Protein AF-A0A936XUU9-F1 (afdb_monomer)

Structure (mmCIF, N/CA/C/O backbone):
data_AF-A0A936XUU9-F1
#
_entry.id   AF-A0A936XUU9-F1
#
loop_
_atom_site.group_PDB
_atom_site.id
_atom_site.type_symbol
_atom_site.label_atom_id
_atom_site.label_alt_id
_atom_site.label_comp_id
_atom_site.label_asym_id
_atom_site.label_entity_id
_atom_site.label_seq_id
_atom_site.pdbx_PDB_ins_code
_atom_site.Cartn_x
_atom_site.Cartn_y
_atom_site.Cartn_z
_atom_site.occupancy
_atom_site.B_iso_or_equiv
_atom_site.auth_seq_id
_atom_site.auth_comp_id
_atom_site.auth_asym_id
_atom_site.auth_atom_id
_atom_site.pdbx_PDB_model_num
ATOM 1 N N . MET A 1 1 ? 59.276 -13.080 73.845 1.00 36.09 1 MET A N 1
ATOM 2 C CA . MET A 1 1 ? 59.882 -13.183 72.503 1.00 36.09 1 MET A CA 1
ATOM 3 C C . MET A 1 1 ? 58.978 -14.062 71.669 1.00 36.09 1 MET A C 1
ATOM 5 O O . MET A 1 1 ? 58.598 -15.107 72.164 1.00 36.09 1 MET A O 1
ATOM 9 N N . GLU A 1 2 ? 58.576 -13.740 70.456 1.00 41.81 2 GLU A N 1
ATOM 10 C CA . GLU A 1 2 ? 58.609 -12.516 69.659 1.00 41.81 2 GLU A CA 1
ATOM 11 C C . GLU A 1 2 ? 57.753 -12.817 68.416 1.00 41.81 2 GLU A C 1
ATOM 13 O O . GLU A 1 2 ? 57.480 -13.979 68.113 1.00 41.81 2 GLU A O 1
ATOM 18 N N . LEU A 1 3 ? 57.283 -11.759 67.764 1.00 42.28 3 LEU A N 1
ATOM 19 C CA . LEU A 1 3 ? 56.475 -11.768 66.548 1.00 42.28 3 LEU A CA 1
ATOM 20 C C . LEU A 1 3 ? 57.153 -12.493 65.367 1.00 42.28 3 LEU A C 1
ATOM 22 O O . LEU A 1 3 ? 58.376 -12.573 65.303 1.00 42.28 3 LEU A O 1
ATOM 26 N N . GLY A 1 4 ? 56.359 -12.870 64.356 1.00 40.28 4 GLY A N 1
ATOM 27 C CA . GLY A 1 4 ? 56.885 -13.116 63.008 1.00 40.28 4 GLY A CA 1
ATOM 28 C C . GLY A 1 4 ? 55.842 -13.561 61.978 1.00 40.28 4 GLY A C 1
ATOM 29 O O . GLY A 1 4 ? 55.589 -14.748 61.830 1.00 40.28 4 GLY A O 1
ATOM 30 N N . GLU A 1 5 ? 55.250 -12.596 61.273 1.00 42.28 5 GLU A N 1
ATOM 31 C CA . GLU A 1 5 ? 54.365 -12.711 60.096 1.00 42.28 5 GLU A CA 1
ATOM 32 C C . GLU A 1 5 ? 55.004 -13.541 58.937 1.00 42.28 5 GLU A C 1
ATOM 34 O O . GLU A 1 5 ? 56.222 -13.634 58.852 1.00 42.28 5 GLU A O 1
ATOM 39 N N . THR A 1 6 ? 54.319 -14.140 57.946 1.00 43.53 6 THR A N 1
ATOM 40 C CA . THR A 1 6 ? 53.652 -13.456 56.811 1.00 43.53 6 THR A CA 1
ATOM 41 C C . THR A 1 6 ? 53.104 -14.449 55.749 1.00 43.53 6 THR A C 1
ATOM 43 O O . THR A 1 6 ? 53.802 -15.358 55.320 1.00 43.53 6 THR A O 1
ATOM 46 N N . LYS A 1 7 ? 51.873 -14.170 55.280 1.00 44.50 7 LYS A N 1
ATOM 47 C CA . LYS A 1 7 ? 51.388 -14.017 53.879 1.00 44.50 7 LYS A CA 1
ATOM 48 C C . LYS A 1 7 ? 51.713 -15.094 52.819 1.00 44.50 7 LYS A C 1
ATOM 50 O O . LYS A 1 7 ? 52.838 -15.180 52.345 1.00 44.50 7 LYS A O 1
ATOM 55 N N . SER A 1 8 ? 50.678 -15.693 52.217 1.00 44.50 8 SER A N 1
ATOM 56 C CA . SER A 1 8 ? 50.069 -15.191 50.959 1.00 44.50 8 SER A CA 1
ATOM 57 C C . SER A 1 8 ? 49.063 -16.192 50.362 1.00 44.50 8 SER A C 1
ATOM 59 O O . SER A 1 8 ? 49.413 -17.070 49.579 1.00 44.50 8 SER A O 1
ATOM 61 N N . ASP A 1 9 ? 47.784 -16.013 50.695 1.00 41.50 9 ASP A N 1
ATOM 62 C CA . ASP A 1 9 ? 46.672 -16.606 49.953 1.00 41.50 9 ASP A CA 1
ATOM 63 C C . ASP A 1 9 ? 46.551 -15.925 48.585 1.00 41.50 9 ASP A C 1
ATOM 65 O O . ASP A 1 9 ? 46.293 -14.722 48.474 1.00 41.50 9 ASP A O 1
ATOM 69 N N . ILE A 1 10 ? 46.766 -16.700 47.525 1.00 48.97 10 ILE A N 1
ATOM 70 C CA . ILE A 1 10 ? 46.590 -16.259 46.144 1.00 48.97 10 ILE A CA 1
ATOM 71 C C . ILE A 1 10 ? 45.083 -16.180 45.874 1.00 48.97 10 ILE A C 1
ATOM 73 O O . ILE A 1 10 ? 44.441 -17.171 45.530 1.00 48.97 10 ILE A O 1
ATOM 77 N N . HIS A 1 11 ? 44.507 -14.989 46.034 1.00 46.88 11 HIS A N 1
ATOM 78 C CA . HIS A 1 11 ? 43.170 -14.693 45.528 1.00 46.88 11 HIS A CA 1
ATOM 79 C C . HIS A 1 11 ? 43.212 -14.537 43.996 1.00 46.88 11 HIS A C 1
ATOM 81 O O . HIS A 1 11 ? 44.021 -13.756 43.486 1.00 46.88 11 HIS A O 1
ATOM 87 N N . PRO A 1 12 ? 42.340 -15.228 43.239 1.00 44.44 12 PRO A N 1
ATOM 88 C CA . PRO A 1 12 ? 42.235 -15.032 41.802 1.00 44.44 12 PRO A CA 1
ATOM 89 C C . PRO A 1 12 ? 41.705 -13.625 41.503 1.00 44.44 12 PRO A C 1
ATOM 91 O O . PRO A 1 12 ? 40.664 -13.202 42.005 1.00 44.44 12 PRO A O 1
ATOM 94 N N . ILE A 1 13 ? 42.438 -12.907 40.657 1.00 43.22 13 ILE A N 1
ATOM 95 C CA . ILE A 1 13 ? 42.049 -11.616 40.086 1.00 43.22 13 ILE A CA 1
ATOM 96 C C . ILE A 1 13 ? 40.815 -11.815 39.198 1.00 43.22 13 ILE A C 1
ATOM 98 O O . ILE A 1 13 ? 40.914 -12.238 38.048 1.00 43.22 13 ILE A O 1
ATOM 102 N N . TYR A 1 14 ? 39.639 -11.517 39.751 1.00 35.84 14 TYR A N 1
ATOM 103 C CA . TYR A 1 14 ? 38.404 -11.343 38.995 1.00 35.84 14 TYR A CA 1
ATOM 104 C C . TYR A 1 14 ? 38.413 -9.946 38.368 1.00 35.84 14 TYR A C 1
ATOM 106 O O . TYR A 1 14 ? 38.485 -8.938 39.073 1.00 35.84 14 TYR A O 1
ATOM 114 N N . TYR A 1 15 ? 38.357 -9.878 37.039 1.00 41.56 15 TYR A N 1
ATOM 115 C CA . TYR A 1 15 ? 38.165 -8.620 36.326 1.00 41.56 15 TYR A CA 1
ATOM 116 C C . TYR A 1 15 ? 36.709 -8.162 36.519 1.00 41.56 15 TYR A C 1
ATOM 118 O O . TYR A 1 15 ? 35.797 -8.667 35.864 1.00 41.56 15 TYR A O 1
ATOM 126 N N . ASP A 1 16 ? 36.481 -7.220 37.440 1.00 45.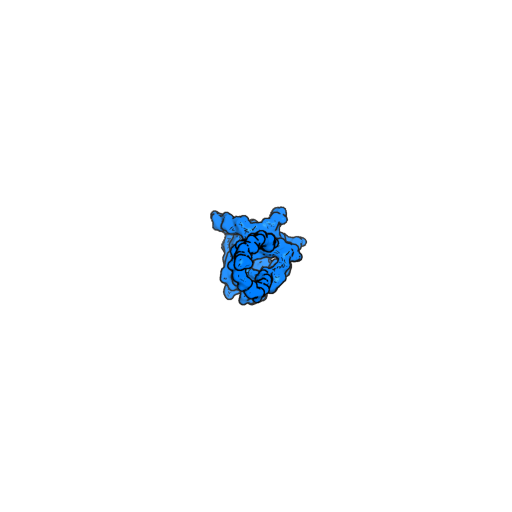28 16 ASP A N 1
ATOM 127 C CA . ASP A 1 16 ? 35.189 -6.549 37.636 1.00 45.28 16 ASP A CA 1
ATOM 128 C C . ASP A 1 16 ? 35.011 -5.526 36.497 1.00 45.28 16 ASP A C 1
ATOM 130 O O . ASP A 1 16 ? 35.353 -4.348 36.604 1.00 45.28 16 ASP A O 1
ATOM 134 N N . GLY A 1 17 ? 34.529 -6.011 35.348 1.00 47.50 17 GLY A N 1
ATOM 135 C CA . GLY A 1 17 ? 33.959 -5.143 34.320 1.00 47.50 17 GLY A CA 1
ATOM 136 C C . GLY A 1 17 ? 32.799 -4.328 34.912 1.00 47.50 17 GLY A C 1
ATOM 137 O O . GLY A 1 17 ? 32.177 -4.763 35.884 1.00 47.50 17 GLY A O 1
ATOM 138 N N . PRO A 1 18 ? 32.488 -3.139 34.370 1.00 42.03 18 PRO A N 1
ATOM 139 C CA . PRO A 1 18 ? 31.570 -2.208 35.016 1.00 42.03 18 PRO A CA 1
ATOM 140 C C . PRO A 1 18 ? 30.198 -2.847 35.272 1.00 42.03 18 PRO A C 1
ATOM 142 O O . PRO A 1 18 ? 29.471 -3.200 34.344 1.00 42.03 18 PRO A O 1
ATOM 145 N N . LYS A 1 19 ? 29.833 -2.951 36.557 1.00 49.31 19 LYS A N 1
ATOM 146 C CA . LYS A 1 19 ? 28.486 -3.289 37.024 1.00 49.31 19 LYS A CA 1
ATOM 147 C C . LYS A 1 19 ? 27.504 -2.200 36.585 1.00 49.31 19 LYS A C 1
ATOM 149 O O . LYS A 1 19 ? 27.342 -1.187 37.265 1.00 49.31 19 LYS A O 1
ATOM 154 N N . THR A 1 20 ? 26.791 -2.419 35.487 1.00 41.12 20 THR A N 1
ATOM 155 C CA . THR A 1 20 ? 25.579 -1.660 35.162 1.00 41.12 20 THR A CA 1
ATOM 156 C C . THR A 1 20 ? 24.349 -2.536 35.372 1.00 41.12 20 THR A C 1
ATOM 158 O O . THR A 1 20 ? 23.977 -3.352 34.542 1.00 41.12 20 THR A O 1
ATOM 161 N N . LYS A 1 21 ? 23.761 -2.341 36.557 1.00 41.91 21 LYS A N 1
ATOM 162 C CA . LYS A 1 21 ? 22.334 -2.415 36.904 1.00 41.91 21 LYS A CA 1
ATOM 163 C C . LYS A 1 21 ? 21.500 -3.454 36.144 1.00 41.91 21 LYS A C 1
ATOM 165 O O . LYS A 1 21 ? 21.124 -3.250 34.995 1.00 41.91 21 LYS A O 1
ATOM 170 N N . THR A 1 22 ? 21.096 -4.484 36.882 1.00 44.31 22 THR A N 1
ATOM 171 C CA . THR A 1 22 ? 19.889 -5.279 36.649 1.00 44.31 22 THR A CA 1
ATOM 172 C C . THR A 1 22 ? 18.760 -4.369 36.162 1.00 44.31 22 THR A C 1
ATOM 174 O O . THR A 1 22 ? 18.248 -3.549 36.921 1.00 44.31 22 THR A O 1
ATOM 177 N N . ALA A 1 23 ? 18.416 -4.475 34.882 1.00 41.41 23 ALA A N 1
ATOM 178 C CA . ALA A 1 23 ? 17.151 -3.986 34.371 1.00 41.41 23 ALA A CA 1
ATOM 179 C C . ALA A 1 23 ? 16.185 -5.164 34.445 1.00 41.41 23 ALA A C 1
ATOM 181 O O . ALA A 1 23 ? 16.384 -6.190 33.790 1.00 41.41 23 ALA A O 1
ATOM 182 N N . ASP A 1 24 ? 15.176 -5.020 35.295 1.00 40.91 24 ASP A N 1
ATOM 183 C CA . ASP A 1 24 ? 14.001 -5.869 35.342 1.00 40.91 24 ASP A CA 1
ATOM 184 C C . ASP A 1 24 ? 13.515 -6.238 33.937 1.00 40.91 24 ASP A C 1
ATOM 186 O O . ASP A 1 24 ? 13.469 -5.407 33.023 1.00 40.91 24 ASP A O 1
ATOM 190 N N . LYS A 1 25 ? 13.102 -7.500 33.785 1.00 48.75 25 LYS A N 1
ATOM 191 C CA . LYS A 1 25 ? 12.310 -7.969 32.650 1.00 48.75 25 LYS A CA 1
ATOM 192 C C . LYS A 1 25 ? 11.171 -6.983 32.380 1.00 48.75 25 LYS A C 1
ATOM 194 O O . LYS A 1 25 ? 10.131 -7.019 33.030 1.00 48.75 25 LYS A O 1
ATOM 199 N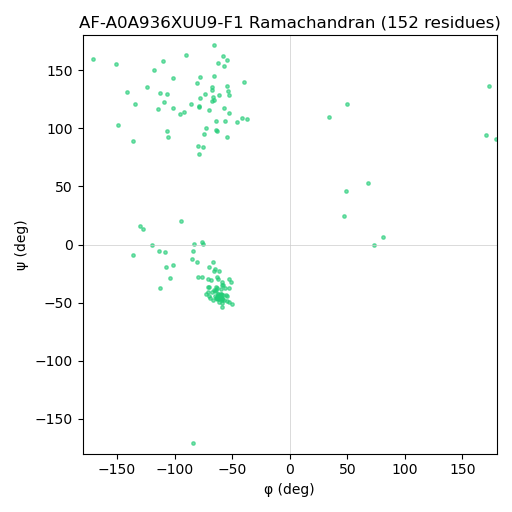 N . LYS A 1 26 ? 11.313 -6.198 31.320 1.00 40.22 26 LYS A N 1
ATOM 200 C CA . LYS A 1 26 ? 10.188 -5.896 30.447 1.00 40.22 26 LYS A CA 1
ATOM 201 C C . LYS A 1 26 ? 10.438 -6.718 29.201 1.00 40.22 26 LYS A C 1
ATOM 203 O O . LYS A 1 26 ? 11.178 -6.303 28.314 1.00 40.22 26 LYS A O 1
ATOM 208 N N . GLU A 1 27 ? 9.867 -7.920 29.184 1.00 43.53 27 GLU A N 1
ATOM 209 C CA . GLU A 1 27 ? 9.572 -8.614 27.938 1.00 43.53 27 GLU A CA 1
ATOM 210 C C . GLU A 1 27 ? 8.737 -7.620 27.132 1.00 43.53 27 GLU A C 1
ATOM 212 O O . GLU A 1 27 ? 7.550 -7.401 27.377 1.00 43.53 27 GLU A O 1
ATOM 217 N N . THR A 1 28 ? 9.422 -6.842 26.299 1.00 44.53 28 THR A N 1
ATOM 218 C CA . THR A 1 28 ? 8.787 -5.910 25.391 1.00 44.53 28 THR A CA 1
ATOM 219 C C . THR A 1 28 ? 8.005 -6.821 24.483 1.00 44.53 28 THR A C 1
ATOM 221 O O . THR A 1 28 ? 8.611 -7.551 23.704 1.00 44.53 28 THR A O 1
ATOM 224 N N . ALA A 1 29 ? 6.679 -6.855 24.654 1.00 47.72 29 ALA A N 1
ATOM 225 C CA . ALA A 1 29 ? 5.784 -7.516 23.721 1.00 47.72 29 ALA A CA 1
ATOM 226 C C . ALA A 1 29 ? 6.304 -7.168 22.329 1.00 47.72 29 ALA A C 1
ATOM 228 O O . ALA A 1 29 ? 6.306 -5.986 21.969 1.00 47.72 29 ALA A O 1
ATOM 229 N N . SER A 1 30 ? 6.879 -8.151 21.628 1.00 55.84 30 SER A N 1
ATOM 230 C CA . SER A 1 30 ? 7.502 -7.918 20.332 1.00 55.84 30 SER A CA 1
ATOM 231 C C . SER A 1 30 ? 6.442 -7.209 19.507 1.00 55.84 30 SER A C 1
ATOM 233 O O . SER A 1 30 ? 5.368 -7.786 19.310 1.00 55.84 30 SER A O 1
ATOM 235 N N . LYS A 1 31 ? 6.656 -5.933 19.156 1.00 68.62 31 LYS A N 1
ATOM 236 C CA . LYS A 1 31 ? 5.637 -5.146 18.454 1.00 68.62 31 LYS A CA 1
ATOM 237 C C . LYS A 1 31 ? 5.283 -5.922 17.191 1.00 68.62 31 LYS A C 1
ATOM 239 O O . LYS A 1 31 ? 6.094 -5.996 16.272 1.00 68.62 31 LYS A O 1
ATOM 244 N N 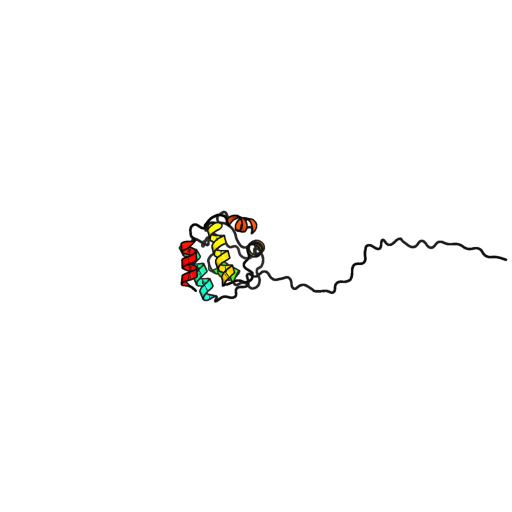. ARG A 1 32 ? 4.106 -6.550 17.187 1.00 85.25 32 ARG A N 1
ATOM 245 C CA . ARG A 1 32 ? 3.615 -7.314 16.043 1.00 85.25 32 ARG A CA 1
ATOM 246 C C . ARG A 1 32 ? 3.484 -6.342 14.882 1.00 85.25 32 ARG A C 1
ATOM 248 O O . ARG A 1 32 ? 2.918 -5.258 15.047 1.00 85.25 32 ARG A O 1
ATOM 255 N N . LEU A 1 33 ? 4.059 -6.696 13.738 1.00 91.75 33 LEU A N 1
ATOM 256 C CA . LEU A 1 33 ? 4.002 -5.844 12.561 1.00 91.75 33 LEU A CA 1
ATOM 257 C C . LEU A 1 33 ? 2.549 -5.790 12.082 1.00 91.75 33 LEU A C 1
ATOM 259 O O . LEU A 1 33 ? 1.936 -6.816 11.819 1.00 91.75 33 LEU A O 1
ATOM 263 N N . SER A 1 34 ? 1.986 -4.596 11.979 1.00 94.25 34 SER A N 1
ATOM 264 C CA . SER A 1 34 ? 0.674 -4.363 11.380 1.00 94.25 34 SER A CA 1
ATOM 265 C C . SER A 1 34 ? 0.650 -2.963 10.792 1.00 94.25 34 SER A C 1
ATOM 267 O O . SER A 1 34 ? 1.398 -2.086 11.234 1.00 94.25 34 SER A O 1
ATOM 269 N N . PHE A 1 35 ? -0.213 -2.739 9.805 1.00 94.75 35 PHE A N 1
ATOM 270 C CA . PHE A 1 35 ? -0.379 -1.407 9.225 1.00 94.75 35 PHE A CA 1
ATOM 271 C C . PHE A 1 35 ? -1.359 -0.531 10.011 1.00 94.75 35 PHE A C 1
ATOM 273 O O . PHE A 1 35 ? -1.364 0.680 9.819 1.00 94.75 35 PHE A O 1
ATOM 280 N N . GLY A 1 36 ? -2.123 -1.109 10.945 1.00 93.88 36 GLY A N 1
ATOM 281 C CA . GLY A 1 36 ? -2.981 -0.354 11.861 1.00 93.88 36 GLY A CA 1
ATOM 282 C C . GLY A 1 36 ? -4.154 0.325 11.158 1.00 93.88 36 GLY A C 1
ATOM 283 O O . GLY A 1 36 ? -4.313 1.531 11.281 1.00 93.88 36 GLY A O 1
ATOM 284 N N . PHE A 1 37 ? -4.943 -0.428 10.386 1.00 94.75 37 PHE A N 1
ATOM 285 C CA . PHE A 1 37 ? -6.117 0.114 9.700 1.00 94.75 37 PHE A CA 1
ATOM 286 C C . PHE A 1 37 ? -7.199 0.572 10.693 1.00 94.75 37 PHE A C 1
ATOM 288 O O . PHE A 1 37 ? -7.683 -0.233 11.492 1.00 94.75 37 PHE A O 1
ATOM 295 N N . THR A 1 38 ? -7.620 1.832 10.592 1.00 92.12 38 THR A N 1
ATOM 296 C CA . THR A 1 38 ? -8.637 2.467 11.455 1.00 92.12 38 THR A CA 1
ATOM 297 C C . THR A 1 38 ? -9.923 2.837 10.706 1.00 92.12 38 THR A C 1
ATOM 299 O O . THR A 1 38 ? -10.909 3.255 11.312 1.00 92.12 38 THR A O 1
ATOM 302 N N . GLY A 1 39 ? -9.947 2.656 9.381 1.00 88.75 39 GLY A N 1
ATOM 303 C CA . GLY A 1 39 ? -11.067 3.026 8.518 1.00 88.75 39 GLY A CA 1
ATOM 304 C C . GLY A 1 39 ? -12.208 2.002 8.417 1.00 88.75 39 GLY A C 1
ATOM 305 O O . GLY A 1 39 ? -12.271 0.979 9.099 1.00 88.75 39 GLY A O 1
ATOM 306 N N . LYS A 1 40 ? -13.131 2.253 7.476 1.00 91.81 40 LYS A N 1
ATOM 307 C CA . LYS A 1 40 ? -14.208 1.312 7.113 1.00 91.81 40 LYS A CA 1
ATOM 308 C C . LYS A 1 40 ? -13.710 0.314 6.065 1.00 91.81 40 LYS A C 1
ATOM 310 O O . LYS A 1 40 ? -13.367 0.721 4.957 1.00 91.81 40 LYS A O 1
ATOM 315 N N . GLN A 1 41 ? -13.752 -0.990 6.357 1.00 92.19 41 GLN A N 1
ATOM 316 C CA . GLN A 1 41 ? -13.246 -2.026 5.436 1.00 92.19 41 GLN A CA 1
ATOM 317 C C . GLN A 1 41 ? -13.899 -1.979 4.048 1.00 92.19 41 GLN A C 1
ATOM 319 O O . GLN A 1 41 ? -13.216 -2.172 3.049 1.00 92.19 41 GLN A O 1
ATOM 324 N N . VAL A 1 42 ? -15.202 -1.680 3.971 1.00 92.44 42 VAL A N 1
ATOM 325 C CA . VAL A 1 42 ? -15.920 -1.543 2.690 1.00 92.44 42 VAL A CA 1
ATOM 326 C C . VAL A 1 42 ? -15.297 -0.442 1.826 1.00 92.44 42 VAL A C 1
ATOM 328 O O . VAL A 1 42 ? -15.068 -0.668 0.643 1.00 92.44 42 VAL A O 1
ATOM 331 N N . LYS A 1 43 ? -14.938 0.708 2.421 1.00 91.56 43 LYS A N 1
ATOM 332 C CA . LYS A 1 43 ? -14.260 1.796 1.700 1.00 91.56 43 LYS A CA 1
ATOM 333 C C . LYS A 1 43 ? -12.889 1.343 1.191 1.00 91.56 43 LYS A C 1
ATOM 335 O O . LYS A 1 43 ? -12.594 1.545 0.018 1.00 91.56 43 LYS A O 1
ATOM 340 N N . LEU A 1 44 ? -12.090 0.671 2.029 1.00 93.50 44 LEU A N 1
ATOM 341 C CA . LEU A 1 44 ? -10.776 0.157 1.621 1.00 93.50 44 LEU A CA 1
ATOM 342 C C . LEU A 1 44 ? -10.890 -0.815 0.440 1.00 93.50 44 LEU A C 1
ATOM 344 O O . LEU A 1 44 ? -10.165 -0.666 -0.537 1.00 93.50 44 LEU A O 1
ATOM 348 N N . LYS A 1 45 ? -11.826 -1.772 0.500 1.00 94.69 45 LYS A N 1
ATOM 349 C CA . LYS A 1 45 ? -12.068 -2.727 -0.592 1.00 94.69 45 LYS A CA 1
ATOM 350 C C . LYS A 1 45 ? -12.386 -2.007 -1.903 1.00 94.69 45 LYS A C 1
ATOM 352 O O . LYS A 1 45 ? -11.772 -2.304 -2.923 1.00 94.69 45 LYS A O 1
ATOM 357 N N . THR A 1 46 ? -13.288 -1.027 -1.868 1.00 94.62 46 THR A N 1
ATOM 358 C CA . THR A 1 46 ? -13.640 -0.235 -3.055 1.00 94.62 46 THR A CA 1
ATOM 359 C C . THR A 1 46 ? -12.442 0.542 -3.598 1.00 94.62 46 THR A C 1
ATOM 361 O O . THR A 1 46 ? -12.209 0.507 -4.805 1.00 94.62 46 THR A O 1
ATOM 364 N N . ILE A 1 47 ? -11.650 1.190 -2.733 1.00 94.62 47 ILE A N 1
ATOM 365 C CA . ILE A 1 47 ? -10.436 1.919 -3.136 1.00 94.62 47 ILE A CA 1
ATOM 366 C C . ILE A 1 47 ? -9.454 0.974 -3.834 1.00 94.62 47 ILE A C 1
ATOM 368 O O . ILE A 1 47 ? -9.046 1.252 -4.958 1.00 94.62 47 ILE A O 1
ATOM 372 N N . ILE A 1 48 ? -9.100 -0.152 -3.204 1.00 95.25 48 ILE A N 1
ATOM 373 C CA . ILE A 1 48 ? -8.098 -1.081 -3.746 1.00 95.25 48 ILE A CA 1
ATOM 374 C C . ILE A 1 48 ? -8.555 -1.679 -5.079 1.00 95.25 48 ILE A C 1
ATOM 376 O O . ILE A 1 48 ? -7.780 -1.671 -6.034 1.00 95.25 48 ILE A O 1
ATOM 380 N N . ASN A 1 49 ? -9.811 -2.118 -5.186 1.00 94.81 49 ASN A N 1
ATOM 381 C CA . ASN A 1 49 ? -10.349 -2.647 -6.442 1.00 94.81 49 ASN A CA 1
ATOM 382 C C . ASN A 1 49 ? -10.355 -1.582 -7.549 1.00 94.81 49 ASN A C 1
ATOM 384 O O . ASN A 1 49 ? -9.933 -1.840 -8.676 1.00 94.81 49 ASN A O 1
ATOM 388 N N . THR A 1 50 ? -10.758 -0.352 -7.224 1.00 94.25 50 THR A N 1
ATOM 389 C CA . THR A 1 50 ? -10.755 0.746 -8.200 1.00 94.25 50 THR A CA 1
ATOM 390 C C . THR A 1 50 ? -9.330 1.082 -8.646 1.00 94.25 50 THR A C 1
ATOM 392 O O . THR A 1 50 ? -9.098 1.278 -9.835 1.00 94.25 50 THR A O 1
ATOM 395 N N . LEU A 1 51 ? -8.351 1.078 -7.736 1.00 94.62 51 LEU A N 1
ATOM 396 C CA . LEU A 1 51 ? -6.942 1.287 -8.080 1.00 94.62 51 LEU A CA 1
ATOM 397 C C . LEU A 1 51 ? -6.382 0.169 -8.973 1.00 94.62 51 LEU A C 1
ATOM 399 O O . LEU A 1 51 ? -5.642 0.468 -9.907 1.00 94.62 51 LEU A O 1
ATOM 403 N N . CYS A 1 52 ? -6.748 -1.096 -8.741 1.00 94.38 52 CYS A N 1
ATOM 404 C CA . CYS A 1 52 ? -6.347 -2.193 -9.630 1.00 94.38 52 CYS A CA 1
ATOM 405 C C . CYS A 1 52 ? -6.863 -1.956 -11.056 1.00 94.38 52 CYS A C 1
ATOM 407 O O . CYS A 1 52 ? -6.081 -1.994 -11.994 1.00 94.38 52 CYS A O 1
ATOM 409 N N . THR A 1 53 ? -8.133 -1.566 -11.203 1.00 92.44 53 THR A N 1
ATOM 410 C CA . THR A 1 53 ? -8.754 -1.353 -12.527 1.00 92.44 53 THR A CA 1
ATOM 411 C C . THR A 1 53 ? -8.354 -0.062 -13.250 1.00 92.44 53 THR A C 1
ATOM 413 O O . THR A 1 53 ? -8.459 0.004 -14.472 1.00 92.44 53 THR A O 1
ATOM 416 N N . LYS A 1 54 ? -7.990 1.007 -12.526 1.00 92.12 54 LYS A N 1
ATOM 417 C CA . LYS A 1 54 ? -7.763 2.345 -13.111 1.00 92.12 54 LYS A CA 1
ATOM 418 C C . LYS A 1 54 ? -6.298 2.722 -13.260 1.00 92.12 54 LYS A C 1
ATOM 420 O O . LYS A 1 54 ? -5.990 3.538 -14.118 1.00 92.12 54 LYS A O 1
ATOM 425 N N . VAL A 1 55 ? -5.426 2.200 -12.400 1.00 90.38 55 VAL A N 1
ATOM 426 C CA . VAL A 1 55 ? -4.004 2.582 -12.368 1.00 90.38 55 VAL A CA 1
ATOM 427 C C . VAL A 1 55 ? -3.069 1.374 -12.381 1.00 90.38 55 VAL A C 1
ATOM 429 O O . VAL A 1 55 ? -1.896 1.521 -12.028 1.00 90.38 55 VAL A O 1
ATOM 432 N N . ASP A 1 56 ? -3.594 0.199 -12.744 1.00 92.81 56 ASP A N 1
ATOM 433 C CA . ASP A 1 56 ? -2.871 -1.073 -12.819 1.00 92.81 56 ASP A CA 1
ATOM 434 C C . ASP A 1 56 ? -2.056 -1.341 -11.543 1.00 92.81 56 ASP A C 1
ATOM 436 O O . ASP A 1 56 ? -0.862 -1.642 -11.579 1.00 92.81 56 ASP A O 1
ATOM 440 N N . LEU A 1 57 ? -2.675 -1.133 -10.371 1.00 93.88 57 LEU A N 1
ATOM 441 C CA . LEU A 1 57 ? -1.971 -1.186 -9.083 1.00 93.88 57 LEU A CA 1
ATOM 442 C C . LEU A 1 57 ? -1.223 -2.512 -8.898 1.00 93.88 57 LEU A C 1
ATOM 444 O O . LEU A 1 57 ? -0.047 -2.513 -8.518 1.00 93.88 57 LEU A O 1
ATOM 448 N N . LEU A 1 58 ? -1.915 -3.621 -9.157 1.00 95.62 58 LEU A N 1
ATOM 449 C CA . LEU A 1 58 ? -1.445 -4.975 -8.909 1.00 95.62 58 LEU A CA 1
ATOM 450 C C . LEU A 1 58 ? -1.339 -5.771 -10.195 1.00 95.62 58 LEU A C 1
ATOM 452 O O . LEU A 1 58 ? -2.132 -5.627 -11.119 1.00 95.62 58 LEU A O 1
ATOM 456 N N . LYS A 1 59 ? -0.394 -6.701 -10.181 1.00 93.38 59 LYS A N 1
ATOM 457 C CA . LYS A 1 59 ? -0.326 -7.780 -11.143 1.00 93.38 59 LYS A CA 1
ATOM 458 C C . LYS A 1 59 ? -1.326 -8.862 -10.727 1.00 93.38 59 LYS A C 1
ATOM 460 O O . LYS A 1 59 ? -0.979 -9.782 -9.984 1.00 93.38 59 LYS A O 1
ATOM 465 N N . GLU A 1 60 ? -2.584 -8.696 -11.133 1.00 89.69 60 GLU A N 1
ATOM 466 C CA . GLU A 1 60 ? -3.722 -9.491 -10.641 1.00 89.69 60 GLU A CA 1
ATOM 467 C C . GLU A 1 60 ? -3.607 -10.996 -10.942 1.00 89.69 60 GLU A C 1
ATOM 469 O O . GLU A 1 60 ? -4.141 -11.803 -10.185 1.00 89.69 60 GLU A O 1
ATOM 474 N N . ASP A 1 61 ? -2.831 -11.399 -11.957 1.00 89.81 61 ASP A N 1
ATOM 475 C CA . ASP A 1 61 ? -2.511 -12.809 -12.233 1.00 89.81 61 ASP A CA 1
ATOM 476 C C . ASP A 1 61 ? -1.657 -13.471 -11.139 1.00 89.81 61 ASP A C 1
ATOM 478 O O . ASP A 1 61 ? -1.669 -14.694 -11.005 1.00 89.81 61 ASP A O 1
ATOM 482 N N . LYS A 1 62 ? -0.912 -12.685 -10.350 1.00 91.00 62 LYS A N 1
ATOM 483 C CA . LYS A 1 62 ? -0.038 -13.189 -9.273 1.00 91.00 62 LYS A CA 1
ATOM 484 C C . LYS A 1 62 ? -0.501 -12.800 -7.882 1.00 91.00 62 LYS A C 1
ATOM 486 O O . LYS A 1 62 ? -0.325 -13.566 -6.940 1.00 91.00 62 LYS A O 1
ATOM 491 N N . SER A 1 63 ? -1.030 -11.593 -7.739 1.00 92.19 63 SER A N 1
ATOM 492 C CA . SER A 1 63 ? -1.473 -11.045 -6.464 1.00 92.19 63 SER A CA 1
ATOM 493 C C . SER A 1 63 ? -2.823 -10.356 -6.651 1.00 92.19 63 SER A C 1
ATOM 495 O O . SER A 1 63 ? -2.843 -9.158 -6.947 1.00 92.19 63 SER A O 1
ATOM 497 N N . PRO A 1 64 ? -3.942 -11.090 -6.507 1.00 93.69 64 PRO A N 1
ATOM 498 C CA . PRO A 1 64 ? -5.275 -10.507 -6.590 1.00 93.69 64 PRO A CA 1
ATOM 499 C C . PRO A 1 64 ? -5.508 -9.471 -5.483 1.00 93.69 64 PRO A C 1
ATOM 501 O O . PRO A 1 64 ? -4.888 -9.524 -4.414 1.00 93.69 64 PRO A O 1
ATOM 504 N N . ALA A 1 65 ? -6.444 -8.550 -5.724 1.00 94.31 65 ALA A N 1
ATOM 505 C CA . ALA A 1 65 ? -6.774 -7.456 -4.810 1.00 94.31 65 ALA A CA 1
ATOM 506 C C . ALA A 1 65 ? -7.092 -7.926 -3.378 1.00 94.31 65 ALA A C 1
ATOM 508 O O . ALA A 1 65 ? -6.663 -7.287 -2.413 1.00 94.31 65 ALA A O 1
ATOM 509 N N . ASP A 1 66 ? -7.768 -9.070 -3.224 1.00 94.00 66 ASP A N 1
ATOM 510 C CA . ASP A 1 66 ? -8.091 -9.652 -1.917 1.00 94.00 66 ASP A CA 1
ATOM 511 C C . ASP A 1 66 ? -6.853 -9.949 -1.060 1.00 94.00 66 ASP A C 1
ATOM 513 O O . ASP A 1 66 ? -6.901 -9.743 0.153 1.00 94.00 66 ASP A O 1
ATOM 517 N N . LEU A 1 67 ? -5.723 -10.352 -1.658 1.00 94.94 67 LEU A N 1
ATOM 518 C CA . LEU A 1 67 ? -4.481 -10.578 -0.907 1.00 94.94 67 LEU A CA 1
ATOM 519 C C . LEU A 1 67 ? -3.914 -9.273 -0.351 1.00 94.94 67 LEU A C 1
ATOM 521 O O . LEU A 1 67 ? -3.466 -9.234 0.797 1.00 94.94 67 LEU A O 1
ATOM 525 N N . LEU A 1 68 ? -3.950 -8.194 -1.141 1.00 95.75 68 LEU A N 1
ATOM 526 C CA . LEU A 1 68 ? -3.517 -6.882 -0.666 1.00 95.75 68 LEU A CA 1
ATOM 527 C C . LEU A 1 68 ? -4.445 -6.383 0.446 1.00 95.75 68 LEU A C 1
ATOM 529 O O . LEU A 1 68 ? -3.967 -5.916 1.476 1.00 95.75 68 LEU A O 1
ATOM 533 N N . ILE A 1 69 ? -5.760 -6.518 0.272 1.00 95.81 69 ILE A N 1
ATOM 534 C CA . ILE A 1 69 ? -6.745 -6.147 1.294 1.00 95.81 69 ILE A CA 1
ATOM 535 C C . ILE A 1 69 ? -6.503 -6.945 2.581 1.00 95.81 69 ILE A C 1
ATOM 537 O O . ILE A 1 69 ? -6.464 -6.360 3.662 1.00 95.81 69 ILE A O 1
ATOM 541 N N . GLN A 1 70 ? -6.289 -8.259 2.484 1.00 95.75 70 GLN A N 1
ATOM 542 C CA . GLN A 1 70 ? -5.984 -9.116 3.629 1.00 95.75 70 GLN A CA 1
ATOM 543 C C . GLN A 1 70 ? -4.709 -8.667 4.350 1.00 95.75 70 GLN A C 1
ATOM 545 O O . GLN A 1 70 ? -4.697 -8.584 5.578 1.00 95.75 70 GLN A O 1
ATOM 550 N N . LEU A 1 71 ? -3.645 -8.362 3.603 1.00 95.88 71 LEU A N 1
ATOM 551 C CA . LEU A 1 71 ? -2.383 -7.887 4.161 1.00 95.88 71 LEU A CA 1
ATOM 552 C C . LEU A 1 71 ? -2.557 -6.538 4.877 1.00 95.88 71 LEU A C 1
ATOM 554 O O . LEU A 1 71 ? -2.090 -6.379 6.004 1.00 95.88 71 LEU A O 1
ATOM 558 N N . LEU A 1 72 ? -3.260 -5.588 4.253 1.00 95.25 72 LEU A N 1
ATOM 559 C CA . LEU A 1 72 ? -3.529 -4.262 4.816 1.00 95.25 72 LEU A CA 1
ATOM 560 C C . LEU A 1 72 ? -4.379 -4.328 6.094 1.00 95.25 72 LEU A C 1
ATOM 562 O O . LEU A 1 72 ? -4.138 -3.576 7.035 1.00 95.25 72 LEU A O 1
ATOM 566 N N . LEU A 1 73 ? -5.345 -5.247 6.151 1.00 95.31 73 LEU A N 1
ATOM 567 C CA . LEU A 1 73 ? -6.218 -5.451 7.311 1.00 95.31 73 LEU A CA 1
ATOM 568 C C . LEU A 1 73 ? -5.610 -6.358 8.393 1.00 95.31 73 LEU A C 1
ATOM 570 O O . LEU A 1 73 ? -6.220 -6.535 9.452 1.00 95.31 73 LEU A O 1
ATOM 574 N N . SER A 1 74 ? -4.440 -6.954 8.150 1.00 94.75 74 SER A N 1
ATOM 575 C CA . SER A 1 74 ? -3.847 -7.897 9.093 1.00 94.75 74 SER A CA 1
ATOM 576 C C . SER A 1 74 ? -3.408 -7.206 10.385 1.00 94.75 74 SER A C 1
ATOM 578 O O . SER A 1 74 ? -2.706 -6.192 10.379 1.00 94.75 74 SER A O 1
ATOM 580 N N . LYS A 1 75 ? -3.781 -7.811 11.518 1.00 91.69 75 LYS A N 1
ATOM 581 C CA . LYS A 1 75 ? -3.317 -7.412 12.856 1.00 91.69 75 LYS A CA 1
ATOM 582 C C . LYS A 1 75 ? -1.923 -7.953 13.184 1.00 91.69 75 LYS A C 1
ATOM 584 O O . LYS A 1 75 ? -1.317 -7.503 14.151 1.00 91.69 75 LYS A O 1
ATOM 589 N N . ASP A 1 76 ? -1.451 -8.930 12.412 1.00 92.12 76 ASP A N 1
ATOM 590 C CA . ASP A 1 76 ? -0.167 -9.595 12.617 1.00 92.12 76 ASP A CA 1
ATOM 591 C C . ASP A 1 76 ? 0.401 -10.042 11.264 1.00 92.12 76 ASP A C 1
ATOM 593 O O . ASP A 1 76 ? -0.084 -10.979 10.622 1.00 92.12 76 ASP A O 1
ATOM 597 N N . ILE A 1 77 ? 1.380 -9.294 10.772 1.00 94.00 77 ILE A N 1
ATOM 598 C CA . ILE A 1 77 ? 2.025 -9.509 9.483 1.00 94.00 77 ILE A CA 1
ATOM 599 C C . ILE A 1 77 ? 3.287 -10.321 9.729 1.00 94.00 77 ILE A C 1
ATOM 601 O O . ILE A 1 77 ? 4.260 -9.833 10.299 1.00 94.00 77 ILE A O 1
ATOM 605 N N . THR A 1 78 ? 3.283 -11.557 9.238 1.00 94.25 78 THR A N 1
ATOM 606 C CA . THR A 1 78 ? 4.498 -12.364 9.134 1.00 94.25 78 THR A CA 1
ATOM 607 C C . THR A 1 78 ? 5.285 -11.915 7.899 1.00 94.25 78 THR A C 1
ATOM 609 O O . THR A 1 78 ? 4.750 -12.036 6.790 1.00 94.25 78 THR A O 1
ATOM 612 N N . PRO A 1 79 ? 6.527 -11.418 8.049 1.00 93.38 79 PRO A N 1
ATOM 613 C CA .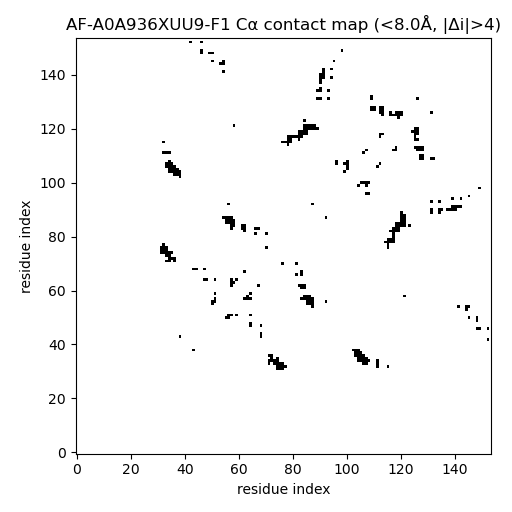 PRO A 1 79 ? 7.329 -10.985 6.914 1.00 93.38 79 PRO A CA 1
ATOM 614 C C . PRO A 1 79 ? 7.462 -12.075 5.846 1.00 93.38 79 PRO A C 1
ATOM 616 O O . PRO A 1 79 ? 7.718 -13.235 6.164 1.00 93.38 79 PRO A O 1
ATOM 619 N N . GLY A 1 80 ? 7.226 -11.718 4.583 1.00 91.62 80 GLY A N 1
ATOM 620 C CA . GLY A 1 80 ? 7.374 -12.617 3.432 1.00 91.62 80 GLY A CA 1
ATOM 621 C C . GLY A 1 80 ? 6.294 -13.696 3.282 1.00 91.62 80 GLY A C 1
ATOM 622 O O . GLY A 1 80 ? 6.337 -14.458 2.320 1.00 91.62 80 GLY A O 1
ATOM 623 N N . LYS A 1 81 ? 5.305 -13.771 4.185 1.00 93.06 81 LYS A N 1
ATOM 624 C CA . LYS A 1 81 ? 4.220 -14.768 4.101 1.00 93.06 81 LYS A CA 1
ATOM 625 C C . LYS A 1 81 ? 3.240 -14.491 2.961 1.00 93.06 81 LYS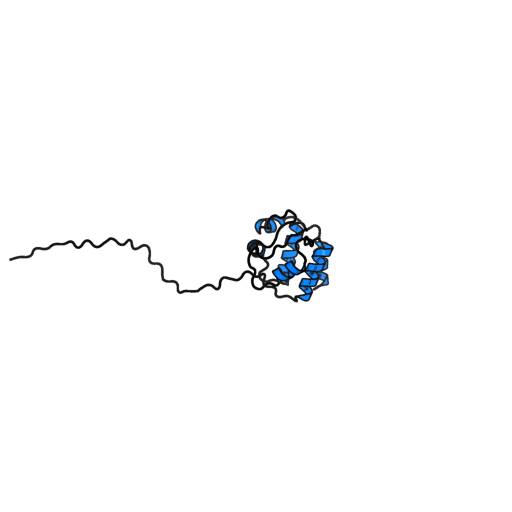 A C 1
ATOM 627 O O . LYS A 1 81 ? 2.722 -15.428 2.363 1.00 93.06 81 LYS A O 1
ATOM 632 N N . ILE A 1 82 ? 2.950 -13.218 2.698 1.00 93.75 82 ILE A N 1
ATOM 633 C CA . ILE A 1 82 ? 2.082 -12.781 1.599 1.00 93.75 82 ILE A CA 1
ATOM 634 C C . ILE A 1 82 ? 2.959 -12.037 0.598 1.00 93.75 82 ILE A C 1
ATOM 636 O O . ILE A 1 82 ? 3.700 -11.142 0.988 1.00 93.75 82 ILE A O 1
ATOM 640 N N . ALA A 1 83 ? 2.866 -12.390 -0.683 1.00 94.69 83 ALA A N 1
ATOM 641 C CA . ALA A 1 83 ? 3.576 -11.704 -1.756 1.00 94.69 83 ALA A CA 1
ATOM 642 C C . ALA A 1 83 ? 2.593 -10.897 -2.615 1.00 94.69 83 ALA A C 1
ATOM 644 O O . ALA A 1 83 ? 1.644 -11.437 -3.178 1.00 94.69 83 ALA A O 1
ATOM 645 N N . ILE A 1 84 ? 2.843 -9.596 -2.716 1.00 96.38 84 ILE A N 1
ATOM 646 C CA . ILE A 1 84 ? 2.089 -8.614 -3.488 1.00 96.38 84 ILE A CA 1
ATOM 647 C C . ILE A 1 84 ? 2.995 -8.096 -4.600 1.00 96.38 84 ILE A C 1
ATOM 649 O O . ILE A 1 84 ? 4.018 -7.460 -4.338 1.00 96.38 84 ILE A O 1
ATOM 653 N N . TYR A 1 85 ? 2.611 -8.356 -5.845 1.00 95.50 85 TYR A N 1
ATOM 654 C CA . TYR A 1 85 ? 3.327 -7.911 -7.031 1.00 95.50 85 TYR A CA 1
ATOM 655 C C . TYR A 1 85 ? 2.614 -6.696 -7.614 1.00 95.50 85 TYR A C 1
ATOM 657 O O . TYR A 1 85 ? 1.463 -6.772 -8.035 1.00 95.50 85 TYR A O 1
ATOM 665 N N . LEU A 1 86 ? 3.302 -5.562 -7.636 1.00 94.62 86 LEU A N 1
ATOM 666 C CA . LEU A 1 86 ? 2.777 -4.345 -8.241 1.00 94.62 86 LEU A CA 1
ATOM 667 C C . LEU A 1 86 ? 2.896 -4.410 -9.762 1.00 94.62 86 LEU A C 1
ATOM 669 O O . LEU A 1 86 ? 3.911 -4.893 -10.265 1.00 94.62 86 LEU A O 1
ATOM 673 N N . ASP A 1 87 ? 1.923 -3.848 -10.479 1.00 94.69 87 ASP A N 1
ATOM 674 C CA . ASP A 1 87 ? 2.056 -3.588 -11.923 1.00 94.69 87 ASP A CA 1
ATOM 675 C C . ASP A 1 87 ? 2.196 -2.092 -12.264 1.00 94.69 87 ASP A C 1
ATOM 677 O O . ASP A 1 87 ? 2.548 -1.729 -13.391 1.00 94.69 87 ASP A O 1
ATOM 681 N N . CYS A 1 88 ? 2.057 -1.223 -11.259 1.00 90.75 88 CYS A N 1
ATOM 682 C CA . CYS A 1 88 ? 2.208 0.220 -11.395 1.00 90.75 88 CYS A CA 1
ATOM 683 C C . CYS A 1 88 ? 3.652 0.711 -11.166 1.00 90.75 88 CYS A C 1
ATOM 685 O O . CYS A 1 88 ? 4.506 0.038 -10.579 1.00 90.75 88 CYS A O 1
ATOM 687 N N . ASP A 1 89 ? 3.926 1.939 -11.617 1.00 86.50 89 ASP A N 1
ATOM 688 C CA . ASP A 1 89 ? 5.193 2.625 -11.358 1.00 86.50 89 ASP A CA 1
ATOM 689 C C . ASP A 1 89 ? 5.372 2.938 -9.859 1.00 86.50 89 ASP A C 1
ATOM 691 O O . ASP A 1 89 ? 4.438 3.372 -9.181 1.00 86.50 89 ASP A O 1
ATOM 695 N N . ASN A 1 90 ? 6.615 2.868 -9.360 1.00 85.56 90 ASN A N 1
ATOM 696 C CA . ASN A 1 90 ? 6.949 3.176 -7.957 1.00 85.56 90 ASN A CA 1
ATOM 697 C C . ASN A 1 90 ? 6.445 4.558 -7.492 1.00 85.56 90 ASN A C 1
ATOM 699 O O . ASN A 1 90 ? 6.164 4.741 -6.310 1.00 85.56 90 ASN A O 1
ATOM 703 N N . LYS A 1 91 ? 6.334 5.533 -8.406 1.00 87.62 91 LYS A N 1
ATOM 704 C CA . LYS A 1 91 ? 5.816 6.883 -8.118 1.00 87.62 91 LYS A CA 1
ATOM 705 C C . LYS A 1 91 ? 4.318 6.862 -7.808 1.00 87.62 91 LYS A C 1
ATOM 707 O O . LYS A 1 91 ? 3.896 7.466 -6.826 1.00 87.62 91 LYS A O 1
ATOM 712 N N . ASN A 1 92 ? 3.537 6.143 -8.619 1.00 90.00 92 ASN A N 1
ATOM 713 C CA . ASN A 1 92 ? 2.106 5.949 -8.383 1.00 90.00 92 ASN A CA 1
ATOM 714 C C . ASN A 1 92 ? 1.901 5.186 -7.070 1.00 90.00 92 ASN A C 1
ATOM 716 O O . ASN A 1 92 ? 1.139 5.639 -6.220 1.00 90.00 92 ASN A O 1
ATOM 720 N N . PHE A 1 93 ? 2.649 4.097 -6.859 1.00 92.00 93 PHE A N 1
ATOM 721 C CA . PHE A 1 93 ? 2.562 3.317 -5.625 1.00 92.00 93 PHE A CA 1
ATOM 722 C C . PHE A 1 93 ? 2.873 4.149 -4.377 1.00 92.00 93 PHE A C 1
ATOM 724 O O . PHE A 1 93 ? 2.093 4.147 -3.430 1.00 92.00 93 PHE A O 1
ATOM 731 N N . ARG A 1 94 ? 3.967 4.923 -4.388 1.00 91.44 94 ARG A N 1
ATOM 732 C CA . ARG A 1 94 ? 4.320 5.839 -3.293 1.00 91.44 94 ARG A CA 1
ATOM 733 C C . ARG A 1 94 ? 3.155 6.767 -2.944 1.00 91.44 94 ARG A C 1
ATOM 735 O O . ARG A 1 94 ? 2.802 6.873 -1.775 1.00 91.44 94 ARG A O 1
ATOM 742 N N . TYR A 1 95 ? 2.561 7.408 -3.949 1.00 92.12 95 TYR A N 1
ATOM 743 C CA . TYR A 1 95 ? 1.472 8.362 -3.742 1.00 92.12 95 TYR A CA 1
ATOM 744 C C . TYR A 1 95 ? 0.203 7.705 -3.188 1.00 92.12 95 TYR A C 1
ATOM 746 O O . TYR A 1 95 ? -0.440 8.249 -2.294 1.00 92.12 95 TYR A O 1
ATOM 754 N N . ILE A 1 96 ? -0.127 6.504 -3.671 1.00 92.81 96 ILE A N 1
ATOM 755 C CA . ILE A 1 96 ? -1.238 5.698 -3.148 1.00 92.81 96 ILE A CA 1
ATOM 756 C C . ILE A 1 96 ? -1.012 5.369 -1.672 1.00 92.81 96 ILE A C 1
ATOM 758 O O . ILE A 1 96 ? -1.925 5.527 -0.866 1.00 92.81 96 ILE A O 1
ATOM 762 N N . ILE A 1 97 ? 0.200 4.942 -1.306 1.00 93.44 97 ILE A N 1
ATOM 763 C CA . ILE A 1 97 ? 0.545 4.640 0.085 1.00 93.44 97 ILE A CA 1
ATOM 764 C C . ILE A 1 97 ? 0.430 5.881 0.968 1.00 93.44 97 ILE A C 1
ATOM 766 O O . ILE A 1 97 ? -0.126 5.773 2.051 1.00 93.44 97 ILE A O 1
ATOM 770 N N . GLU A 1 98 ? 0.895 7.051 0.524 1.00 91.81 98 GLU A N 1
ATOM 771 C CA . GLU A 1 98 ? 0.755 8.296 1.296 1.00 91.81 98 GLU A CA 1
ATOM 772 C C . GLU A 1 98 ? -0.710 8.664 1.546 1.00 91.81 98 GLU A C 1
ATOM 774 O O . GLU A 1 98 ? -1.075 8.997 2.671 1.00 91.81 98 GLU A O 1
ATOM 779 N N . LYS A 1 99 ? -1.559 8.554 0.518 1.00 91.62 99 LYS A N 1
ATOM 780 C CA . LYS A 1 99 ? -3.005 8.785 0.638 1.00 91.62 99 LYS A CA 1
ATOM 781 C C . LYS A 1 99 ? -3.665 7.798 1.597 1.00 91.62 99 LYS A C 1
ATOM 783 O O . LYS A 1 99 ? -4.441 8.201 2.454 1.00 91.62 99 LYS A O 1
ATOM 788 N N . LEU A 1 100 ? -3.340 6.509 1.478 1.00 92.44 100 LEU A N 1
ATOM 789 C CA . LEU A 1 100 ? -3.852 5.492 2.396 1.00 92.44 100 LEU A CA 1
ATOM 790 C C . LEU A 1 100 ? -3.397 5.775 3.830 1.00 92.44 100 LEU A C 1
ATOM 792 O O . LEU A 1 100 ? -4.224 5.789 4.736 1.00 92.44 100 LEU A O 1
ATOM 796 N N . ALA A 1 101 ? -2.100 6.019 4.019 1.00 91.81 101 ALA A N 1
ATOM 797 C CA . ALA A 1 101 ? -1.491 6.252 5.320 1.00 91.81 101 ALA A CA 1
ATOM 798 C C . ALA A 1 101 ? -2.091 7.468 6.031 1.00 91.81 101 ALA A C 1
ATOM 800 O O . ALA A 1 101 ? -2.396 7.379 7.210 1.00 91.81 101 ALA A O 1
ATOM 801 N N . SER A 1 102 ? -2.314 8.569 5.309 1.00 87.75 102 SER A N 1
ATOM 802 C CA . SER A 1 102 ? -2.897 9.795 5.868 1.00 87.75 102 SER A CA 1
ATOM 803 C C . SER A 1 102 ? -4.277 9.572 6.492 1.00 87.75 102 SER A C 1
ATOM 805 O O . SER A 1 102 ? -4.553 10.084 7.574 1.00 87.75 102 SER A O 1
ATOM 807 N N . ASP A 1 103 ? -5.140 8.809 5.818 1.00 84.88 103 ASP A N 1
ATOM 808 C CA . ASP A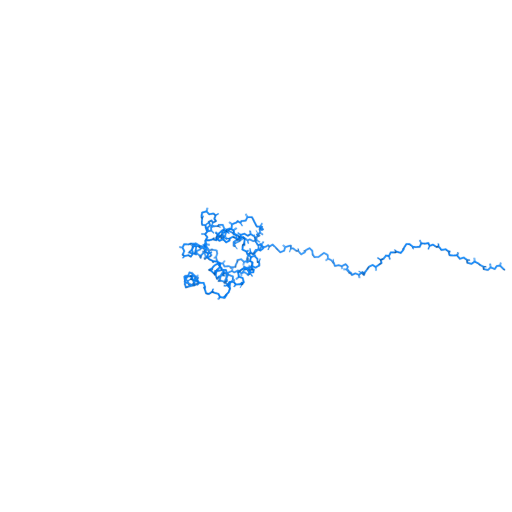 1 103 ? -6.575 8.824 6.121 1.00 84.88 103 ASP A CA 1
ATOM 809 C C . ASP A 1 103 ? -7.070 7.554 6.832 1.00 84.88 103 ASP A C 1
ATOM 811 O O . ASP A 1 103 ? -8.156 7.558 7.416 1.00 84.88 103 ASP A O 1
ATOM 815 N N . TYR A 1 104 ? -6.318 6.448 6.758 1.00 90.19 104 TYR A N 1
ATOM 816 C CA . TYR A 1 104 ? -6.835 5.129 7.137 1.00 90.19 104 TYR A CA 1
ATOM 817 C C . TYR A 1 104 ? -5.895 4.254 7.972 1.00 90.19 104 TYR A C 1
ATOM 819 O O . TYR A 1 104 ? -6.343 3.190 8.409 1.00 90.19 104 TYR A O 1
ATOM 827 N N . PHE A 1 105 ? -4.623 4.619 8.159 1.00 93.94 105 PHE A N 1
ATOM 828 C CA . PHE A 1 105 ? -3.639 3.729 8.783 1.00 93.94 105 PHE A CA 1
ATOM 829 C C . PHE A 1 105 ? -2.675 4.451 9.724 1.00 93.94 105 PHE A C 1
ATOM 831 O O . PHE A 1 105 ? -1.986 5.378 9.320 1.00 93.94 105 PHE A O 1
ATOM 838 N N . ASP A 1 106 ? -2.501 3.916 10.930 1.00 92.00 106 ASP A N 1
ATOM 839 C CA . ASP A 1 106 ? -1.574 4.496 11.912 1.00 92.00 106 ASP A CA 1
ATOM 840 C C . ASP A 1 106 ? -0.107 4.118 11.641 1.00 92.00 106 ASP A C 1
ATOM 842 O O . ASP A 1 106 ? 0.819 4.847 11.990 1.00 92.00 106 ASP A O 1
ATOM 846 N N . ASN A 1 107 ? 0.120 2.953 11.021 1.00 92.94 107 ASN A N 1
ATOM 847 C CA . ASN A 1 107 ? 1.442 2.334 10.889 1.00 92.94 107 ASN A CA 1
ATOM 848 C C . ASN A 1 107 ? 1.802 1.975 9.438 1.00 92.94 107 ASN A C 1
ATOM 850 O O . ASN A 1 107 ? 2.768 1.238 9.207 1.00 92.94 107 ASN A O 1
ATOM 854 N N . LEU A 1 108 ? 1.070 2.480 8.441 1.00 93.69 108 LEU A N 1
ATOM 855 C CA . LEU A 1 108 ? 1.403 2.286 7.027 1.00 93.69 108 LEU A CA 1
ATOM 856 C C . LEU A 1 108 ? 2.536 3.233 6.606 1.00 93.69 108 LEU A C 1
ATOM 858 O O . LEU A 1 108 ? 2.329 4.261 5.973 1.00 93.69 108 LEU A O 1
ATOM 862 N N . THR A 1 109 ? 3.763 2.877 6.973 1.00 92.94 109 THR A N 1
ATOM 863 C CA . THR A 1 109 ? 4.976 3.634 6.634 1.00 92.94 109 THR A CA 1
ATOM 864 C C . THR A 1 109 ? 5.827 2.876 5.619 1.00 92.94 109 THR A C 1
ATOM 866 O O . THR A 1 109 ? 5.761 1.650 5.529 1.00 92.94 109 THR A O 1
ATOM 869 N N . PHE A 1 110 ? 6.694 3.577 4.881 1.00 93.06 110 PHE A N 1
ATOM 870 C CA . PHE A 1 110 ? 7.612 2.926 3.934 1.00 93.06 110 PHE A CA 1
ATOM 871 C C . PHE A 1 110 ? 8.542 1.909 4.611 1.00 93.06 110 PHE A C 1
ATOM 873 O O . PHE A 1 110 ? 8.880 0.895 4.005 1.00 93.06 110 PHE A O 1
ATOM 880 N N . ILE A 1 111 ? 8.920 2.159 5.868 1.00 93.19 111 ILE A N 1
ATOM 881 C CA . ILE A 1 111 ? 9.721 1.235 6.680 1.00 93.19 111 ILE A CA 1
ATOM 882 C C . ILE A 1 111 ? 8.921 -0.036 6.977 1.00 93.19 111 ILE A C 1
ATOM 884 O O . ILE A 1 111 ? 9.417 -1.132 6.747 1.00 93.19 111 ILE A O 1
ATOM 888 N N . ASN A 1 112 ? 7.665 0.085 7.418 1.00 94.00 112 ASN A N 1
ATOM 889 C CA . ASN A 1 112 ? 6.829 -1.085 7.704 1.00 94.00 112 ASN A CA 1
ATOM 890 C C . ASN A 1 112 ? 6.457 -1.867 6.435 1.00 94.00 112 ASN A C 1
ATOM 892 O O . ASN A 1 112 ? 6.335 -3.089 6.486 1.00 94.00 112 ASN A O 1
ATOM 896 N N . ILE A 1 113 ? 6.333 -1.194 5.287 1.00 94.12 113 ILE A N 1
ATOM 897 C CA . ILE A 1 113 ? 6.195 -1.846 3.977 1.00 94.12 113 ILE A CA 1
ATOM 898 C C . ILE A 1 113 ? 7.435 -2.687 3.665 1.00 94.12 113 ILE A C 1
ATOM 900 O O . ILE A 1 113 ? 7.294 -3.852 3.300 1.00 94.12 113 ILE A O 1
ATOM 904 N N . GLU A 1 114 ? 8.641 -2.149 3.857 1.00 94.12 114 GLU A N 1
ATOM 905 C CA . GLU A 1 114 ? 9.881 -2.914 3.674 1.00 94.12 114 GLU A CA 1
ATOM 906 C C . GLU A 1 114 ? 9.990 -4.075 4.677 1.00 94.12 114 GLU A C 1
ATOM 908 O O . GLU A 1 114 ? 10.252 -5.208 4.278 1.00 94.12 114 GLU A O 1
ATOM 913 N N . HIS A 1 115 ? 9.708 -3.833 5.961 1.00 94.19 115 HIS A N 1
ATOM 914 C CA . HIS A 1 115 ? 9.740 -4.859 7.010 1.00 94.19 115 HIS A CA 1
ATOM 915 C C . HIS A 1 115 ? 8.709 -5.971 6.798 1.00 94.19 115 HIS A C 1
ATOM 917 O O . HIS A 1 115 ? 8.943 -7.102 7.213 1.00 94.19 115 HIS A O 1
ATOM 923 N N . SER A 1 116 ? 7.589 -5.686 6.125 1.00 94.00 116 SER A N 1
ATOM 924 C CA . SER A 1 116 ? 6.617 -6.720 5.758 1.00 94.00 116 SER A CA 1
ATO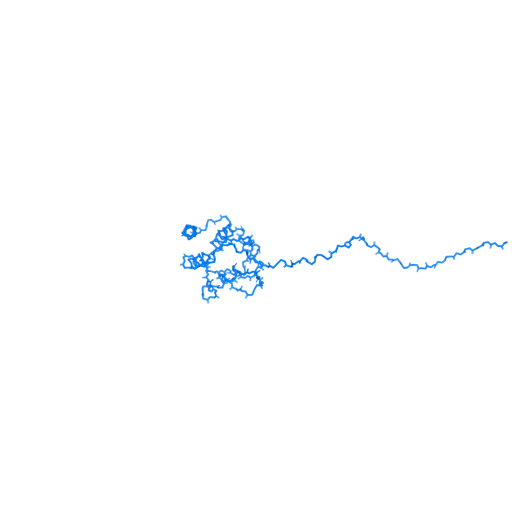M 925 C C . SER A 1 116 ? 7.180 -7.730 4.762 1.00 94.00 116 SER A C 1
ATOM 927 O O . SER A 1 116 ? 6.610 -8.810 4.611 1.00 94.00 116 SER A O 1
ATOM 929 N N . GLN A 1 117 ? 8.244 -7.373 4.029 1.00 95.00 117 GLN A N 1
ATOM 930 C CA . GLN A 1 117 ? 8.829 -8.170 2.944 1.00 95.00 117 GLN A CA 1
ATOM 931 C C . GLN A 1 117 ? 7.781 -8.710 1.954 1.00 95.00 117 GLN A C 1
ATOM 933 O O . GLN A 1 117 ? 7.986 -9.735 1.311 1.00 95.00 117 GLN A O 1
ATOM 938 N N . SER A 1 118 ? 6.637 -8.027 1.863 1.00 95.88 118 SER A N 1
ATOM 939 C CA . SER A 1 118 ? 5.466 -8.510 1.138 1.00 95.88 118 SER A CA 1
ATOM 940 C C . SER A 1 118 ? 5.332 -7.858 -0.232 1.00 95.88 118 SER A C 1
ATOM 942 O O . SER A 1 118 ? 4.609 -8.372 -1.070 1.00 95.88 118 SER A O 1
ATOM 944 N N . PHE A 1 119 ? 6.008 -6.736 -0.492 1.00 95.75 119 PHE A N 1
ATOM 945 C CA . PHE A 1 119 ? 5.804 -5.949 -1.707 1.00 95.75 119 PHE A CA 1
ATOM 946 C C . PHE A 1 119 ? 6.957 -6.089 -2.698 1.00 95.75 119 PHE A C 1
ATOM 948 O O . PHE A 1 119 ? 8.123 -5.853 -2.369 1.00 95.75 119 PHE A O 1
ATOM 955 N N . PHE A 1 120 ? 6.605 -6.384 -3.946 1.00 94.81 120 PHE A N 1
ATOM 956 C CA . PHE A 1 120 ? 7.517 -6.546 -5.067 1.00 94.81 120 PHE A CA 1
ATOM 957 C C . PHE A 1 120 ? 7.125 -5.590 -6.194 1.00 94.81 120 PHE A C 1
ATOM 959 O O . PHE A 1 120 ? 5.957 -5.438 -6.535 1.00 94.81 120 PHE A O 1
ATOM 966 N N . SER A 1 121 ? 8.119 -4.934 -6.784 1.00 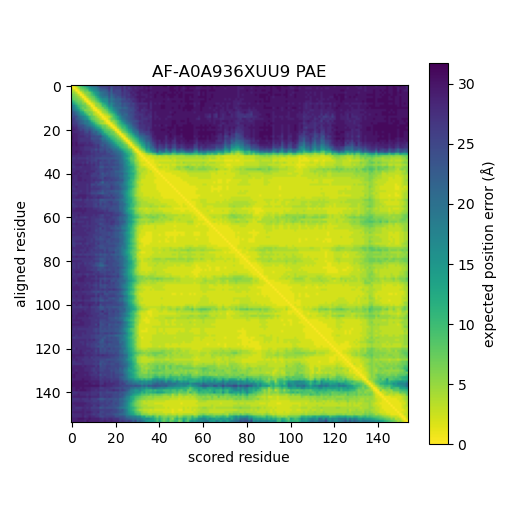92.00 121 SER A N 1
ATOM 967 C CA . SER A 1 121 ? 7.941 -4.060 -7.950 1.00 92.00 121 SER A CA 1
ATOM 968 C C . SER A 1 121 ? 7.499 -4.838 -9.197 1.00 92.00 121 SER A C 1
ATOM 970 O O . SER A 1 121 ? 7.603 -6.064 -9.239 1.00 92.00 121 SER A O 1
ATOM 972 N N . LYS A 1 122 ? 7.143 -4.118 -10.271 1.00 89.75 122 LYS A N 1
ATOM 973 C CA . LYS A 1 122 ? 6.819 -4.697 -11.590 1.00 89.75 122 LYS A CA 1
ATOM 974 C C . LYS A 1 122 ? 7.880 -5.664 -12.130 1.00 89.75 122 LYS A C 1
ATOM 976 O O . LYS A 1 122 ? 7.565 -6.647 -12.792 1.00 89.75 122 LYS A O 1
ATOM 981 N N . LYS A 1 123 ? 9.156 -5.414 -11.811 1.00 88.69 123 LYS A N 1
ATOM 982 C CA . LYS A 1 123 ? 10.295 -6.272 -12.192 1.00 88.69 123 LYS A CA 1
ATOM 983 C C . LYS A 1 123 ? 10.519 -7.461 -11.245 1.00 88.69 123 LYS A C 1
ATOM 985 O O . LYS A 1 123 ? 11.460 -8.219 -11.436 1.00 88.69 123 LYS A O 1
ATOM 990 N N . GLY A 1 124 ? 9.699 -7.609 -10.206 1.00 88.81 124 GLY A N 1
ATOM 991 C CA . GLY A 1 124 ? 9.817 -8.660 -9.196 1.00 88.81 124 GLY A CA 1
ATOM 992 C C . GLY A 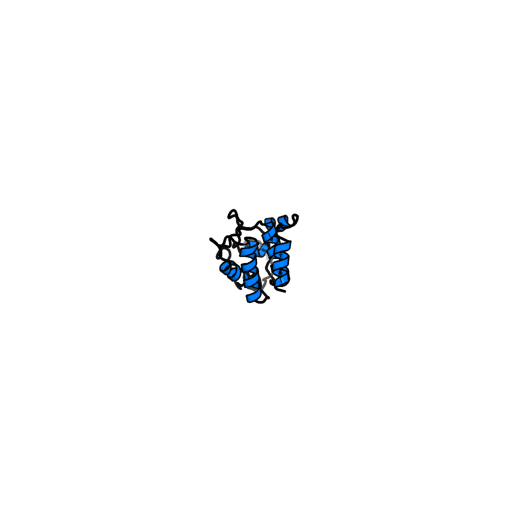1 124 ? 10.849 -8.384 -8.099 1.00 88.81 124 GLY A C 1
ATOM 993 O O . GLY A 1 124 ? 11.090 -9.253 -7.268 1.00 88.81 124 GLY A O 1
ATOM 994 N N . HIS A 1 125 ? 11.463 -7.198 -8.054 1.00 92.00 125 HIS A N 1
ATOM 995 C CA . HIS A 1 125 ? 12.393 -6.850 -6.973 1.00 92.00 125 HIS A CA 1
ATOM 996 C C . HIS A 1 125 ? 11.643 -6.400 -5.713 1.00 92.00 125 HIS A C 1
ATOM 998 O O . HIS A 1 125 ? 10.707 -5.604 -5.858 1.00 92.00 125 HIS A O 1
ATOM 1004 N N . PRO A 1 126 ? 12.077 -6.813 -4.504 1.00 92.75 126 PRO A N 1
ATOM 1005 C CA . PRO A 1 126 ? 11.526 -6.319 -3.246 1.00 92.75 126 PRO A CA 1
ATOM 1006 C C . PRO A 1 126 ? 11.571 -4.793 -3.164 1.00 92.75 126 PRO A C 1
ATOM 1008 O O . PRO A 1 126 ? 12.575 -4.162 -3.518 1.00 92.75 126 PRO A O 1
ATOM 1011 N N . ILE A 1 127 ? 10.486 -4.192 -2.687 1.00 91.88 127 ILE A N 1
ATOM 1012 C CA . ILE A 1 127 ? 10.411 -2.747 -2.490 1.00 91.88 127 ILE A CA 1
ATOM 1013 C C . ILE A 1 127 ? 11.150 -2.374 -1.207 1.00 91.88 127 ILE A C 1
ATOM 1015 O O . ILE A 1 127 ? 10.856 -2.888 -0.133 1.00 91.88 127 ILE A O 1
ATOM 1019 N N . LYS A 1 128 ? 12.096 -1.441 -1.331 1.00 91.06 128 LYS A N 1
ATOM 1020 C CA . LYS A 1 128 ? 12.835 -0.861 -0.204 1.00 91.06 128 LYS A CA 1
ATOM 1021 C C . LYS A 1 128 ? 12.277 0.514 0.134 1.00 91.06 128 LYS A C 1
ATOM 1023 O O . LYS A 1 128 ? 11.970 1.288 -0.776 1.00 91.06 128 LYS A O 1
ATOM 1028 N N . SER A 1 129 ? 12.235 0.858 1.415 1.00 88.50 129 SER A N 1
ATOM 1029 C CA . SER A 1 129 ? 11.780 2.161 1.909 1.00 88.50 129 SER A CA 1
ATOM 1030 C C . SER A 1 129 ? 12.535 3.314 1.248 1.00 88.50 129 SER A C 1
ATOM 1032 O O . SER A 1 129 ? 11.921 4.251 0.747 1.00 88.50 129 SER A O 1
ATOM 1034 N N . ASN A 1 130 ? 13.860 3.190 1.119 1.00 86.19 130 ASN A N 1
ATOM 1035 C CA . ASN A 1 130 ? 14.718 4.179 0.465 1.00 86.19 130 ASN A CA 1
ATOM 1036 C C . ASN A 1 130 ? 14.308 4.460 -0.994 1.00 86.19 130 ASN A C 1
ATOM 1038 O O . ASN A 1 130 ? 14.401 5.597 -1.458 1.00 86.19 130 ASN A O 1
ATOM 1042 N N . ASN A 1 131 ? 13.823 3.445 -1.721 1.00 83.69 131 ASN A N 1
ATOM 1043 C CA . ASN A 1 131 ? 13.376 3.609 -3.108 1.00 83.69 131 ASN A CA 1
ATOM 1044 C C . ASN A 1 131 ? 12.076 4.421 -3.183 1.00 83.69 131 ASN A C 1
ATOM 1046 O O . ASN A 1 131 ? 11.914 5.223 -4.101 1.00 83.69 131 ASN A O 1
ATOM 1050 N N . LEU A 1 132 ? 11.170 4.237 -2.216 1.00 82.81 132 LEU A N 1
ATOM 1051 C CA . LEU A 1 132 ? 9.934 5.015 -2.109 1.00 82.81 132 LEU A CA 1
ATOM 1052 C C . LEU A 1 132 ? 10.218 6.444 -1.639 1.00 82.81 132 LEU A C 1
ATOM 1054 O O . LEU A 1 132 ? 9.701 7.393 -2.222 1.00 82.81 132 LEU A O 1
ATOM 1058 N N . SER A 1 133 ? 11.102 6.627 -0.657 1.00 79.88 133 SER A N 1
ATOM 1059 C CA . SER A 1 133 ? 11.488 7.957 -0.171 1.00 79.88 133 SER A CA 1
ATOM 1060 C C . SER A 1 133 ? 12.110 8.815 -1.277 1.00 79.88 133 SER A C 1
ATOM 1062 O O . SER A 1 133 ? 11.733 9.972 -1.447 1.00 79.88 133 SER A O 1
ATOM 1064 N N . LYS A 1 134 ? 12.998 8.241 -2.099 1.00 79.12 134 LYS A N 1
ATOM 1065 C CA . LYS A 1 134 ? 13.642 8.951 -3.221 1.00 79.12 134 LYS A CA 1
ATOM 1066 C C . LYS A 1 134 ? 12.704 9.266 -4.386 1.00 79.12 134 LYS A C 1
ATOM 1068 O O . LYS A 1 134 ? 13.007 10.148 -5.182 1.00 79.12 134 LYS A O 1
ATOM 1073 N N . ALA A 1 135 ? 11.566 8.582 -4.496 1.00 74.00 135 ALA A N 1
ATOM 1074 C CA . ALA A 1 135 ? 10.601 8.813 -5.569 1.00 74.00 135 ALA A CA 1
ATOM 1075 C C . ALA A 1 135 ? 9.751 10.094 -5.382 1.00 74.00 135 ALA A C 1
ATOM 1077 O O . ALA A 1 135 ? 8.917 10.382 -6.237 1.00 74.00 135 ALA A O 1
ATOM 1078 N N . VAL A 1 136 ? 9.982 10.879 -4.316 1.00 67.88 136 VAL A N 1
ATOM 1079 C CA . VAL A 1 136 ? 9.263 12.132 -3.999 1.00 67.88 136 VAL A CA 1
ATOM 1080 C C . VAL A 1 136 ? 9.428 13.237 -5.049 1.00 67.88 136 VAL A C 1
ATOM 1082 O O . VAL A 1 136 ? 8.526 14.043 -5.244 1.00 67.88 136 VAL A O 1
ATOM 1085 N N . SER A 1 137 ? 10.559 13.275 -5.757 1.00 60.41 137 SER A N 1
ATOM 1086 C CA . SER A 1 137 ? 10.929 14.374 -6.663 1.00 60.41 137 SER A CA 1
ATOM 1087 C C . SER A 1 137 ? 10.166 14.387 -7.992 1.00 60.41 137 SER A C 1
ATOM 1089 O O . SER A 1 137 ? 10.405 15.249 -8.835 1.00 60.41 137 SER A O 1
ATOM 1091 N N . HIS A 1 138 ? 9.249 13.443 -8.210 1.00 56.69 138 HIS A N 1
ATOM 1092 C CA . HIS A 1 138 ? 8.543 13.312 -9.473 1.00 56.69 138 HIS A CA 1
ATOM 1093 C C . HIS A 1 138 ? 7.046 13.118 -9.272 1.00 56.69 138 HIS A C 1
ATOM 1095 O O . HIS A 1 138 ? 6.605 12.119 -8.707 1.00 56.69 138 HIS A O 1
ATOM 1101 N N . ASN A 1 139 ? 6.279 14.048 -9.836 1.00 68.00 139 ASN A N 1
ATOM 1102 C CA . ASN A 1 139 ? 4.825 13.996 -9.869 1.00 68.00 139 ASN A CA 1
ATOM 1103 C C . ASN A 1 139 ? 4.349 12.637 -10.443 1.00 68.00 139 ASN A C 1
ATOM 1105 O O . ASN A 1 139 ? 4.839 12.231 -11.507 1.00 68.00 139 ASN A O 1
ATOM 1109 N N . PRO A 1 140 ? 3.446 11.904 -9.766 1.00 79.75 140 PRO A N 1
ATOM 1110 C CA . PRO A 1 140 ? 2.932 10.640 -10.279 1.00 79.75 140 PRO A CA 1
ATOM 1111 C C . PRO A 1 140 ? 2.070 10.895 -11.518 1.00 79.75 140 PRO A C 1
ATOM 1113 O O . PRO A 1 140 ? 1.246 11.809 -11.531 1.00 79.75 140 PRO A O 1
ATOM 1116 N N . LYS A 1 141 ? 2.250 10.089 -12.571 1.00 77.19 141 LYS A N 1
ATOM 1117 C CA . LYS A 1 141 ? 1.525 10.264 -13.844 1.00 77.19 141 LYS A CA 1
ATOM 1118 C C . LYS A 1 141 ? 0.012 10.175 -13.648 1.00 77.19 141 LYS A C 1
ATOM 1120 O O . LYS A 1 141 ? -0.727 10.961 -14.227 1.00 77.19 141 LYS A O 1
ATOM 1125 N N . SER A 1 142 ? -0.422 9.273 -12.771 1.00 82.69 142 SER A N 1
ATOM 1126 C CA . SER A 1 142 ? -1.837 9.027 -12.484 1.00 82.69 142 SER A CA 1
ATOM 1127 C C . SER A 1 142 ? -2.346 9.826 -11.281 1.00 82.69 142 SER A C 1
ATOM 1129 O O . SER A 1 142 ? -3.359 9.457 -10.696 1.00 82.69 142 SER A O 1
ATOM 1131 N N . LYS A 1 143 ? -1.670 10.920 -10.878 1.00 87.56 143 LYS A N 1
ATOM 1132 C CA . LYS A 1 143 ? -2.050 11.717 -9.693 1.00 87.56 143 LYS A CA 1
ATOM 1133 C C . LYS A 1 143 ? -3.533 12.084 -9.695 1.00 87.56 143 LYS A C 1
ATOM 1135 O O . LYS A 1 143 ? -4.224 11.838 -8.717 1.00 87.56 143 LYS A O 1
ATOM 1140 N N . THR A 1 144 ? -4.013 12.643 -10.805 1.00 87.75 144 THR A N 1
ATOM 1141 C CA . THR A 1 144 ? -5.398 13.108 -10.946 1.00 87.75 144 THR A CA 1
ATOM 1142 C C . THR A 1 144 ? -6.406 11.965 -10.845 1.00 87.75 144 THR A C 1
ATOM 1144 O O . THR A 1 144 ? -7.481 12.147 -10.283 1.00 87.75 144 THR A O 1
ATOM 1147 N N . GLU A 1 145 ? -6.081 10.787 -11.377 1.00 90.50 145 GLU A N 1
ATOM 1148 C CA . GLU A 1 145 ? -6.940 9.602 -11.272 1.00 90.50 145 GLU A CA 1
ATOM 1149 C C . GLU A 1 145 ? -6.965 9.071 -9.843 1.00 90.50 145 GLU A C 1
ATOM 1151 O O . GLU A 1 145 ? -8.042 8.817 -9.312 1.00 90.50 145 GLU A O 1
ATOM 1156 N N . ILE A 1 146 ? -5.800 8.990 -9.193 1.00 90.94 146 ILE A N 1
ATOM 1157 C CA . ILE A 1 146 ? -5.688 8.595 -7.788 1.00 90.94 146 ILE A CA 1
ATOM 1158 C C . ILE A 1 146 ? -6.496 9.567 -6.918 1.00 90.94 146 ILE A C 1
ATOM 1160 O O . ILE A 1 146 ? -7.358 9.132 -6.166 1.00 90.94 146 ILE A O 1
ATOM 1164 N N . ASP A 1 147 ? -6.314 10.880 -7.073 1.00 91.44 147 ASP A N 1
ATOM 1165 C CA . ASP A 1 147 ? -7.081 11.889 -6.332 1.00 91.44 147 ASP A CA 1
ATOM 1166 C C . ASP A 1 147 ? -8.598 11.715 -6.517 1.00 91.44 147 ASP A C 1
ATOM 1168 O O . ASP A 1 147 ? -9.341 11.748 -5.538 1.00 91.44 147 ASP A O 1
ATOM 1172 N N . LYS A 1 148 ? -9.071 11.459 -7.745 1.00 92.44 148 LYS A N 1
ATOM 1173 C CA . LYS A 1 148 ? -10.496 11.197 -8.009 1.00 92.44 148 LYS A CA 1
ATOM 1174 C C . LYS A 1 148 ? -11.009 9.969 -7.258 1.00 92.44 148 LYS A C 1
ATOM 1176 O O . LYS A 1 148 ? -12.090 10.045 -6.685 1.00 92.44 148 LYS A O 1
ATOM 1181 N N . ILE A 1 149 ? -10.249 8.873 -7.235 1.00 91.31 149 ILE A N 1
ATOM 1182 C CA . ILE A 1 149 ? -10.645 7.631 -6.549 1.00 91.31 149 ILE A CA 1
ATOM 1183 C C . ILE A 1 149 ? -10.818 7.872 -5.047 1.00 91.31 149 ILE A C 1
ATOM 1185 O O . ILE A 1 149 ? -11.805 7.432 -4.463 1.00 91.31 149 ILE A O 1
ATOM 1189 N N . PHE A 1 150 ? -9.884 8.593 -4.424 1.00 89.75 150 PHE A N 1
ATOM 1190 C CA . PHE A 1 150 ? -9.961 8.889 -2.993 1.00 89.75 150 PHE A CA 1
ATOM 1191 C C . PHE A 1 150 ? -11.077 9.898 -2.677 1.00 89.75 150 PHE A C 1
ATOM 1193 O O . PHE A 1 150 ? -11.829 9.682 -1.731 1.00 89.75 150 PHE A O 1
ATOM 1200 N N . ASN A 1 151 ? -11.257 10.936 -3.501 1.00 87.12 151 ASN A N 1
ATOM 1201 C CA . ASN A 1 151 ? -12.279 11.968 -3.286 1.00 87.12 151 ASN A CA 1
ATOM 1202 C C . ASN A 1 151 ? -13.713 11.470 -3.529 1.00 87.12 151 ASN A C 1
ATOM 1204 O O . ASN A 1 151 ? -14.641 11.963 -2.901 1.00 87.12 151 ASN A O 1
ATOM 1208 N N . GLN A 1 152 ? -13.919 10.498 -4.424 1.00 76.69 152 GLN A N 1
ATOM 1209 C CA . GLN A 1 152 ? -15.239 9.896 -4.667 1.00 76.69 152 GLN A CA 1
ATOM 1210 C C . GLN A 1 152 ? -15.768 9.093 -3.470 1.00 76.69 152 GLN A C 1
ATOM 1212 O O . GLN A 1 152 ? -16.944 8.738 -3.441 1.00 76.69 152 GLN A O 1
ATOM 1217 N N . LEU A 1 153 ? -14.896 8.766 -2.513 1.00 69.06 153 LEU A N 1
ATOM 1218 C CA . LEU A 1 153 ? -15.186 7.863 -1.404 1.00 69.06 153 LEU A CA 1
ATOM 1219 C C . LEU A 1 153 ? -15.045 8.525 -0.026 1.00 69.06 153 LEU A C 1
ATOM 1221 O O . LEU A 1 153 ? -15.279 7.839 0.978 1.00 69.06 153 LEU A O 1
ATOM 1225 N N . GLN A 1 154 ? -14.678 9.812 0.045 1.00 59.53 154 GLN A N 1
ATOM 1226 C CA . GLN A 1 154 ? -14.743 10.604 1.281 1.00 59.53 154 GLN A CA 1
ATOM 1227 C C . GLN A 1 154 ? -16.200 10.906 1.620 1.00 59.53 154 GLN A C 1
ATOM 1229 O O . GLN A 1 154 ? -16.622 10.398 2.692 1.00 59.53 154 GLN A O 1
#

pLDDT: mean 80.89, std 19.59, range [35.84, 96.38]

Nearest PDB structures (foldseek):
  6dfd-assembly1_A  TM=6.617E-01  e=4.258E+00  Homo sapiens
  6mn6-assembly1_B  TM=5.659E-01  e=6.523E+00  Homo sapiens
  6n7e-assembly2_B  TM=5.122E-01  e=9.992E+00  Homo sapiens

Solvent-accessible surface area (backbone atoms only — not comparable to full-atom values): 9232 Å² total; per-residue (Å²): 139,79,89,82,90,85,90,80,84,85,73,82,88,73,84,81,66,87,86,74,72,92,73,77,90,70,81,67,74,73,80,64,46,41,28,46,64,74,59,60,67,70,59,53,52,52,49,52,51,49,37,36,78,74,58,39,43,39,34,56,94,78,20,41,64,66,59,54,52,51,58,48,66,26,77,63,54,61,58,55,74,52,69,40,36,26,53,35,56,66,38,46,52,42,52,52,45,53,56,45,23,76,76,31,24,82,41,51,39,55,61,50,50,32,64,33,54,24,44,22,39,64,88,66,47,73,51,48,33,69,61,46,64,67,40,70,89,47,85,37,91,56,45,70,60,53,50,48,58,55,62,77,69,111

Secondary structure (DSSP, 8-state):
------------------------------------B-S-HHHHHHHHHHHHHHH--B-TTTS-HHHHHHHHH-SS--TTSS-EEB-S-HHHHHHHHHHHHHHHBSS--HHHHHHTT-EE-TTSPBPPHHHHHHGGGS--TTHHHHHHHHHTT-

Foldseek 3Di:
DDDDDDDDDDDDDDDPDDDDDDDDDPPPPPQFQAQAFPDDLVLVLQLQVLCCVPAVFFPCVQANSVLVSCRNPDPHQDAPPAATETLHDLLVVLVLLVLCSVPTTVRSAQCSQQRSNHYAYNVRHGRHSVVSVVSVVDDGPCNVVSVCSSVVRD

Mean predicted aligned error: 11.46 Å

Radius of gyration: 27.12 Å; Cα contacts (8 Å, |Δi|>4): 192; chains: 1; bounding box: 76×31×86 Å

Sequence (154 aa):
MELGETKSDIHPIYYDGPKTKTADKKETASKRLSFGFTGKQVKLKTIINTLCTKVDLLKEDKSPADLLIQLLLSKDITPGKIAIYLDCDNKNFRYIIEKLASDYFDNLTFINIEHSQSFFSKKGHPIKSNNLSKAVSHNPKSKTEIDKIFNQLQ